Protein AF-A0A235BN68-F1 (afdb_monomer_lite)

Secondary structure (DSSP, 8-state):
--HHHHHHHHHHHTT----HHHHHHHHHHHHHHHHHHHHHHTS--TTPPP---S-SSPPPPP-------------SBTTB---PPP-

pLDDT: mean 84.01, std 11.61, range [55.84, 96.12]

Radius of gyration: 22.49 Å; chains: 1; bounding box: 49×27×55 Å

Structure (mmCIF, N/CA/C/O backbone):
data_AF-A0A235BN68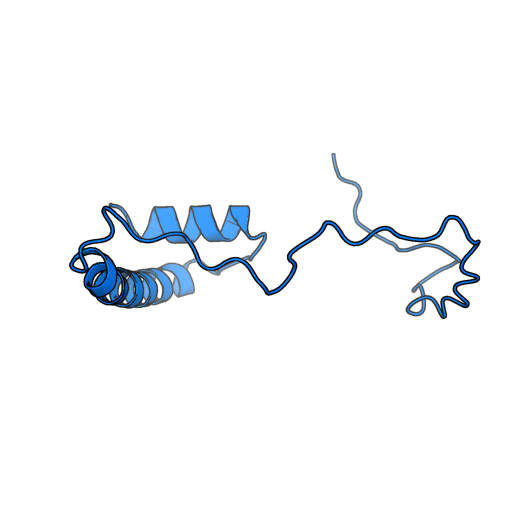-F1
#
_entry.id   AF-A0A235BN68-F1
#
loop_
_atom_site.group_PDB
_atom_site.id
_atom_site.type_symbol
_atom_site.label_atom_id
_atom_site.label_alt_id
_atom_site.label_comp_id
_atom_site.label_asym_id
_atom_site.label_entity_id
_atom_site.label_seq_id
_atom_site.pdbx_PDB_ins_code
_atom_site.Cartn_x
_atom_site.Cartn_y
_atom_site.Cartn_z
_atom_site.occupancy
_atom_site.B_iso_or_equiv
_atom_site.auth_seq_id
_atom_site.auth_comp_id
_atom_site.auth_asym_id
_atom_site.auth_atom_id
_atom_site.pdbx_PDB_model_num
ATOM 1 N N . MET A 1 1 ? -9.731 -10.405 -12.290 1.00 70.88 1 MET A N 1
ATOM 2 C CA . MET A 1 1 ? -9.304 -9.706 -11.064 1.00 70.88 1 MET A CA 1
ATOM 3 C C . MET A 1 1 ? -10.498 -8.911 -10.573 1.00 70.88 1 MET A C 1
ATOM 5 O O . MET A 1 1 ? -11.080 -8.199 -11.383 1.00 70.88 1 MET A O 1
ATOM 9 N N . ASN A 1 2 ? -10.938 -9.102 -9.330 1.00 89.12 2 ASN A N 1
ATOM 10 C CA . ASN A 1 2 ? -12.050 -8.324 -8.784 1.00 89.12 2 ASN A CA 1
ATOM 11 C C . ASN A 1 2 ? -11.476 -7.098 -8.060 1.00 89.12 2 ASN A C 1
ATOM 13 O O . ASN A 1 2 ? -11.091 -7.185 -6.899 1.00 89.12 2 ASN A O 1
ATOM 17 N N . LEU A 1 3 ? -11.386 -5.965 -8.763 1.00 90.88 3 LEU A N 1
ATOM 18 C CA . LEU A 1 3 ? -10.741 -4.752 -8.244 1.00 90.88 3 LEU A CA 1
ATOM 19 C C . LEU A 1 3 ? -11.378 -4.249 -6.944 1.00 90.88 3 LEU A C 1
ATOM 21 O O . LEU A 1 3 ? -10.663 -3.772 -6.073 1.00 90.88 3 LEU A O 1
ATOM 25 N N . LYS A 1 4 ? -12.693 -4.416 -6.760 1.00 92.69 4 LYS A N 1
ATOM 26 C CA . LYS A 1 4 ? -13.382 -4.001 -5.527 1.00 92.69 4 LYS A CA 1
ATOM 27 C C . LYS A 1 4 ? -12.922 -4.814 -4.310 1.00 92.69 4 LYS A C 1
ATOM 29 O O . LYS A 1 4 ? -12.661 -4.249 -3.250 1.00 92.69 4 LYS A O 1
ATOM 34 N N . GLU A 1 5 ? -12.782 -6.131 -4.468 1.00 93.25 5 GLU A N 1
ATOM 35 C CA . GLU A 1 5 ? -12.254 -7.017 -3.418 1.00 93.25 5 GLU A CA 1
ATOM 36 C C . GLU A 1 5 ? -10.785 -6.713 -3.108 1.00 93.25 5 GLU A C 1
ATOM 38 O O . GLU A 1 5 ? -10.370 -6.751 -1.947 1.00 93.25 5 GLU A O 1
ATOM 43 N N . GLU A 1 6 ? -10.000 -6.357 -4.123 1.00 93.81 6 GLU A N 1
ATOM 44 C CA . GLU A 1 6 ? -8.600 -5.984 -3.933 1.00 93.81 6 GLU A CA 1
ATOM 45 C C . GLU A 1 6 ? -8.432 -4.630 -3.251 1.00 93.81 6 GLU A C 1
ATOM 47 O O . GLU A 1 6 ? -7.659 -4.535 -2.301 1.00 93.81 6 GLU A O 1
ATOM 52 N N . VAL A 1 7 ? -9.194 -3.608 -3.649 1.00 93.88 7 VAL A N 1
ATOM 53 C CA . VAL A 1 7 ? -9.199 -2.301 -2.971 1.00 93.88 7 VAL A CA 1
ATOM 54 C C . VAL A 1 7 ? -9.554 -2.473 -1.496 1.00 93.88 7 VAL A C 1
ATOM 56 O O . VAL A 1 7 ? -8.871 -1.920 -0.633 1.00 93.88 7 VAL A O 1
ATOM 59 N N . LYS A 1 8 ? -10.555 -3.306 -1.186 1.00 93.44 8 LYS A N 1
ATOM 60 C CA . LYS A 1 8 ? -10.910 -3.635 0.198 1.00 93.44 8 LYS A CA 1
ATOM 61 C C . LYS A 1 8 ? -9.749 -4.303 0.936 1.00 93.44 8 LYS A C 1
ATOM 63 O O . LYS A 1 8 ? -9.357 -3.840 2.004 1.00 93.44 8 LYS A O 1
ATOM 68 N N . THR A 1 9 ? -9.143 -5.324 0.338 1.00 94.31 9 THR A N 1
ATOM 69 C CA . THR A 1 9 ? -8.021 -6.060 0.941 1.00 94.31 9 THR A CA 1
ATOM 70 C C . THR A 1 9 ? -6.813 -5.151 1.196 1.00 94.31 9 THR A C 1
ATOM 72 O O . THR A 1 9 ? -6.221 -5.168 2.274 1.00 94.31 9 THR A O 1
ATOM 75 N N . ILE A 1 10 ? -6.456 -4.308 0.226 1.00 94.75 10 ILE A N 1
ATOM 76 C CA . ILE A 1 10 ? -5.351 -3.349 0.339 1.00 94.75 10 ILE A CA 1
ATOM 77 C C . ILE A 1 10 ? -5.652 -2.307 1.421 1.00 94.75 10 ILE A C 1
ATOM 79 O O . ILE A 1 10 ? -4.756 -1.944 2.184 1.00 94.75 10 ILE A O 1
ATOM 83 N N . SER A 1 11 ? -6.905 -1.856 1.533 1.00 94.00 11 SER A N 1
ATOM 84 C CA . SER A 1 11 ? -7.316 -0.906 2.572 1.00 94.00 11 SER A CA 1
ATOM 85 C C . SER A 1 11 ? -7.153 -1.478 3.981 1.00 94.00 11 SER A C 1
ATOM 87 O O . SER A 1 11 ? -6.635 -0.796 4.867 1.00 94.00 11 SER A O 1
ATOM 89 N N . GLU A 1 12 ? -7.478 -2.759 4.167 1.00 94.06 12 GLU A N 1
ATOM 90 C CA . GLU A 1 12 ? -7.282 -3.473 5.429 1.00 94.06 12 GLU A CA 1
ATOM 91 C C . GLU A 1 12 ? -5.790 -3.606 5.763 1.00 94.06 12 GLU A C 1
ATOM 93 O O . GLU A 1 12 ? -5.377 -3.292 6.881 1.00 94.06 12 GLU A O 1
ATOM 98 N N . LEU A 1 13 ? -4.958 -3.977 4.782 1.00 96.12 13 LEU A N 1
ATOM 99 C CA . LEU A 1 13 ? -3.501 -4.073 4.949 1.00 96.12 13 LEU A CA 1
ATOM 100 C C . LEU A 1 13 ? -2.856 -2.724 5.296 1.00 96.12 13 LEU A C 1
ATOM 102 O O . LEU A 1 13 ? -1.912 -2.668 6.084 1.00 96.12 13 LEU A O 1
ATOM 106 N N . ALA A 1 14 ? -3.365 -1.636 4.718 1.00 95.88 14 ALA A N 1
ATOM 107 C CA . ALA A 1 14 ? -2.887 -0.281 4.965 1.00 95.88 14 ALA A CA 1
ATOM 108 C C . ALA A 1 14 ? -3.484 0.361 6.233 1.00 95.88 14 ALA A C 1
ATOM 110 O O . ALA A 1 14 ? -3.087 1.471 6.590 1.00 95.88 14 ALA A O 1
ATOM 111 N N . ASN A 1 15 ? -4.415 -0.317 6.917 1.00 94.44 15 ASN A N 1
ATOM 112 C CA . ASN A 1 15 ? -5.186 0.219 8.041 1.00 94.44 15 ASN A CA 1
ATOM 113 C C . ASN A 1 15 ? -5.923 1.532 7.691 1.00 94.44 15 ASN A C 1
ATOM 115 O O . ASN A 1 15 ? -5.951 2.486 8.473 1.00 94.44 15 ASN A O 1
ATOM 119 N N . ILE A 1 16 ? -6.507 1.584 6.490 1.00 94.56 16 ILE A N 1
ATOM 120 C CA . ILE A 1 16 ? -7.316 2.700 5.993 1.00 94.56 16 ILE A CA 1
ATOM 121 C C . ILE A 1 16 ? -8.768 2.241 5.949 1.00 94.56 16 ILE A C 1
ATOM 123 O O . ILE A 1 16 ? -9.109 1.278 5.269 1.00 94.56 16 ILE A O 1
ATOM 127 N N . ARG A 1 17 ? -9.645 2.952 6.659 1.00 93.06 17 ARG A N 1
ATOM 128 C CA . ARG A 1 17 ? -11.083 2.695 6.596 1.00 93.06 17 ARG A CA 1
ATOM 129 C C . ARG A 1 17 ? -11.680 3.443 5.409 1.00 93.06 17 ARG A C 1
ATOM 131 O O . ARG A 1 17 ? -11.716 4.668 5.431 1.00 93.06 17 ARG A O 1
ATOM 138 N N . ILE A 1 18 ? -12.164 2.695 4.427 1.00 91.44 18 ILE A N 1
ATOM 139 C CA . ILE A 1 18 ? -12.849 3.210 3.237 1.00 91.44 18 ILE A CA 1
ATOM 140 C C . ILE A 1 18 ? -14.344 2.920 3.388 1.00 91.44 18 ILE A C 1
ATOM 142 O O . ILE A 1 18 ? -14.714 1.855 3.893 1.00 91.44 18 ILE A O 1
ATOM 146 N N . LEU A 1 19 ? -15.201 3.872 3.023 1.00 92.50 19 LEU A N 1
ATOM 147 C CA . LEU A 1 19 ? -16.647 3.655 3.032 1.00 92.50 19 LEU A CA 1
ATOM 148 C C . LEU A 1 19 ? -17.077 2.846 1.799 1.00 92.50 19 LEU A C 1
ATOM 150 O O . LEU A 1 19 ? -16.460 2.941 0.743 1.00 92.50 19 LEU A O 1
ATOM 154 N N . GLU A 1 20 ? -18.132 2.039 1.920 1.00 86.12 20 GLU A N 1
ATOM 155 C CA . GLU A 1 20 ? -18.553 1.111 0.856 1.00 86.12 20 GLU A CA 1
ATOM 156 C C . GLU A 1 20 ? -18.906 1.830 -0.463 1.00 86.12 20 GLU A C 1
ATOM 158 O O . GLU A 1 20 ? -18.670 1.298 -1.545 1.00 86.12 20 GLU A O 1
ATOM 163 N N . ASP A 1 21 ? -19.427 3.056 -0.377 1.00 89.12 21 ASP A N 1
ATOM 164 C CA . ASP A 1 21 ? -19.755 3.934 -1.505 1.00 89.12 21 ASP A CA 1
ATOM 165 C C . ASP A 1 21 ? -18.516 4.524 -2.198 1.00 89.12 21 ASP A C 1
ATOM 167 O O . ASP A 1 21 ? -18.564 4.851 -3.384 1.00 89.12 21 ASP A O 1
ATOM 171 N N . GLU A 1 22 ? -17.384 4.604 -1.499 1.00 91.75 22 GLU A N 1
ATOM 172 C CA . GLU A 1 22 ? -16.108 5.054 -2.064 1.00 91.75 22 GLU A CA 1
ATOM 173 C C . GLU A 1 22 ? -15.342 3.917 -2.758 1.00 91.75 22 GLU A C 1
ATOM 175 O O . GLU A 1 22 ? -14.522 4.182 -3.640 1.00 91.75 22 GLU A O 1
ATOM 180 N N . ILE A 1 23 ? -15.617 2.652 -2.407 1.00 92.25 23 ILE A N 1
ATOM 181 C CA . ILE A 1 23 ? -14.913 1.478 -2.956 1.00 92.25 23 ILE A CA 1
ATOM 182 C C . ILE A 1 23 ? -15.065 1.398 -4.474 1.00 92.25 23 ILE A C 1
ATOM 184 O O . ILE A 1 23 ? -14.111 1.054 -5.167 1.00 92.25 23 ILE A O 1
ATOM 188 N N . GLU A 1 24 ? -16.251 1.702 -5.001 1.00 91.75 24 GLU A N 1
ATOM 189 C CA . GLU A 1 24 ? -16.514 1.610 -6.437 1.00 91.75 24 GLU A CA 1
ATOM 190 C C . GLU A 1 24 ? -15.682 2.621 -7.225 1.00 91.75 24 GLU A C 1
ATOM 192 O O . GLU A 1 24 ? -14.948 2.236 -8.131 1.00 91.75 24 GLU A O 1
ATOM 197 N N . LYS A 1 25 ? -15.701 3.884 -6.797 1.00 93.31 25 LYS A N 1
ATOM 198 C CA . LYS A 1 25 ? -14.892 4.937 -7.410 1.00 93.31 25 LYS A CA 1
ATOM 199 C C . LYS A 1 25 ? -13.394 4.633 -7.314 1.00 93.31 25 LYS A C 1
ATOM 201 O O . LYS A 1 25 ? -12.662 4.809 -8.282 1.00 93.31 25 LYS A O 1
ATOM 206 N N . LEU A 1 26 ? -12.937 4.165 -6.154 1.00 94.62 26 LEU A N 1
ATOM 207 C CA . LEU A 1 26 ? -11.529 3.836 -5.949 1.00 94.62 26 LEU A CA 1
ATOM 208 C C . LEU A 1 26 ? -11.090 2.626 -6.768 1.00 94.62 26 LEU A C 1
ATOM 210 O O . LEU A 1 26 ? -9.950 2.602 -7.215 1.00 94.62 26 LEU A O 1
ATOM 214 N N . ALA A 1 27 ? -11.964 1.643 -6.988 1.00 95.00 27 ALA A N 1
ATOM 215 C CA . ALA A 1 27 ? -11.671 0.506 -7.852 1.00 95.00 27 ALA A CA 1
ATOM 216 C C . ALA A 1 27 ? -11.461 0.937 -9.311 1.00 95.00 27 ALA A C 1
ATOM 218 O O . ALA A 1 27 ? -10.532 0.443 -9.953 1.00 95.00 27 ALA A O 1
ATOM 219 N N . ASP A 1 28 ? -12.267 1.880 -9.803 1.00 94.31 28 ASP A N 1
ATOM 220 C CA . ASP A 1 28 ? -12.115 2.439 -11.149 1.00 94.31 28 ASP A CA 1
ATOM 221 C C . ASP A 1 28 ? -10.796 3.223 -11.277 1.00 94.31 28 ASP A C 1
ATOM 223 O O . ASP A 1 28 ? -9.992 2.944 -12.169 1.00 94.31 28 ASP A O 1
ATOM 227 N N . GLU A 1 29 ? -10.511 4.128 -10.331 1.00 95.19 29 GLU A N 1
ATOM 228 C CA . GLU A 1 29 ? -9.260 4.904 -10.301 1.00 95.19 29 GLU A CA 1
ATOM 229 C C . GLU A 1 29 ? -8.019 3.996 -10.178 1.00 95.19 29 GLU A C 1
ATOM 231 O O . GLU A 1 29 ? -7.020 4.195 -10.875 1.00 95.19 29 GLU A O 1
ATOM 236 N N . PHE A 1 30 ? -8.078 2.954 -9.339 1.00 94.62 30 PHE A N 1
ATOM 237 C CA . PHE A 1 30 ? -7.008 1.956 -9.236 1.00 94.62 30 PHE A CA 1
ATOM 238 C C . PHE A 1 30 ? -6.795 1.215 -10.553 1.00 94.62 30 PHE A C 1
ATOM 240 O O . PHE A 1 30 ? -5.650 0.995 -10.950 1.00 94.62 30 PHE A O 1
ATOM 247 N N . GLY A 1 31 ? -7.877 0.846 -11.240 1.00 94.69 31 GLY A N 1
ATOM 248 C CA . GLY A 1 31 ? -7.809 0.198 -12.545 1.00 94.69 31 GLY A CA 1
ATOM 249 C C . GLY A 1 31 ? -7.069 1.055 -13.571 1.00 94.69 31 GLY A C 1
ATOM 250 O O . GLY A 1 31 ? -6.182 0.559 -14.266 1.00 94.69 31 GLY A O 1
ATOM 251 N N . GLU A 1 32 ? -7.366 2.354 -13.633 1.00 95.06 32 GLU A N 1
ATOM 252 C CA . GLU A 1 32 ? -6.674 3.289 -14.528 1.00 95.06 32 GLU A CA 1
ATOM 253 C C . GLU A 1 32 ? -5.175 3.399 -14.220 1.00 95.06 32 GLU A C 1
ATOM 255 O O . GLU A 1 32 ? -4.347 3.378 -15.138 1.00 95.06 32 GLU A O 1
ATOM 260 N N . ILE A 1 33 ? -4.809 3.466 -12.937 1.00 94.75 33 ILE A N 1
ATOM 261 C CA . ILE A 1 33 ? -3.408 3.534 -12.504 1.00 94.75 33 ILE A CA 1
ATOM 262 C C . ILE A 1 33 ? -2.659 2.253 -12.880 1.00 94.75 33 ILE A C 1
ATOM 264 O O . ILE A 1 33 ? -1.566 2.334 -13.443 1.00 94.75 33 ILE A O 1
ATOM 268 N N . LEU A 1 34 ? -3.235 1.079 -12.608 1.00 93.44 34 LEU A N 1
ATOM 269 C CA . LEU A 1 34 ? -2.615 -0.208 -12.935 1.00 93.44 34 LEU A CA 1
ATOM 270 C C . LEU A 1 34 ? -2.417 -0.359 -14.447 1.00 93.44 34 LEU A C 1
ATOM 272 O O . LEU A 1 34 ? -1.308 -0.649 -14.895 1.00 93.44 34 LEU A O 1
ATOM 276 N N . ASN A 1 35 ? -3.441 -0.024 -15.236 1.00 92.88 35 ASN A N 1
ATOM 277 C CA . ASN A 1 35 ? -3.350 -0.011 -16.697 1.00 92.88 35 ASN A CA 1
ATOM 278 C C . ASN A 1 35 ? -2.257 0.944 -17.201 1.00 92.88 35 ASN A C 1
ATOM 280 O O . ASN A 1 35 ? -1.578 0.676 -18.194 1.00 92.88 35 ASN A O 1
ATOM 284 N N . TYR A 1 36 ? -2.070 2.086 -16.535 1.00 93.00 36 TYR A N 1
ATOM 285 C CA . TYR A 1 36 ? -0.983 2.997 -16.868 1.00 93.00 36 TYR A CA 1
ATOM 286 C C . TYR A 1 36 ? 0.394 2.410 -16.516 1.00 93.00 36 TYR A C 1
ATOM 288 O O . TYR A 1 36 ? 1.338 2.568 -17.294 1.00 93.00 36 TYR A O 1
ATOM 296 N N . MET A 1 37 ? 0.517 1.721 -15.378 1.00 91.94 37 MET A N 1
ATOM 297 C CA . MET A 1 37 ? 1.765 1.102 -14.920 1.00 91.94 37 MET A CA 1
ATOM 298 C C . MET A 1 37 ? 2.230 -0.054 -15.810 1.00 91.94 37 MET A C 1
ATOM 300 O O . MET A 1 37 ? 3.440 -0.225 -15.972 1.00 91.94 37 MET A O 1
ATOM 304 N N . ASP A 1 38 ? 1.317 -0.780 -16.457 1.00 90.50 38 ASP A N 1
ATOM 305 C CA . ASP A 1 38 ? 1.656 -1.870 -17.385 1.00 90.50 38 ASP A CA 1
ATOM 306 C C . ASP A 1 38 ? 2.545 -1.417 -18.557 1.00 90.50 38 ASP A C 1
ATOM 308 O O . ASP A 1 38 ? 3.319 -2.206 -19.103 1.00 90.50 38 ASP A O 1
ATOM 312 N N . LYS A 1 39 ? 2.546 -0.118 -18.887 1.00 89.94 39 LYS A N 1
ATOM 313 C CA . LYS A 1 39 ? 3.480 0.474 -19.863 1.00 89.94 39 LYS A CA 1
ATOM 314 C C . LYS A 1 39 ? 4.949 0.317 -19.462 1.00 89.94 39 LYS A C 1
ATOM 316 O O . LYS A 1 39 ? 5.822 0.319 -20.321 1.00 89.94 39 LYS A O 1
ATOM 321 N N . ILE A 1 40 ? 5.251 0.201 -18.170 1.00 84.56 40 ILE A N 1
ATOM 322 C CA . ILE A 1 40 ? 6.618 -0.029 -17.682 1.00 84.56 40 ILE A CA 1
ATOM 323 C C . ILE A 1 40 ? 7.039 -1.479 -17.960 1.00 84.56 40 ILE A C 1
ATOM 325 O O . ILE A 1 40 ? 8.203 -1.732 -18.267 1.00 84.56 40 ILE A O 1
ATOM 329 N N . GLY A 1 41 ? 6.092 -2.423 -17.928 1.00 81.56 41 GLY A N 1
ATOM 330 C CA . GLY A 1 41 ? 6.335 -3.842 -18.196 1.00 81.56 41 GLY A CA 1
ATOM 331 C C . GLY A 1 41 ? 6.753 -4.149 -19.637 1.00 81.56 41 GLY A C 1
ATOM 332 O O . GLY A 1 41 ? 7.323 -5.205 -19.895 1.00 81.56 41 GLY A O 1
ATOM 333 N N . THR A 1 42 ? 6.534 -3.225 -20.580 1.00 86.12 42 THR A N 1
ATOM 334 C CA . THR A 1 42 ? 6.987 -3.382 -21.972 1.00 86.12 42 THR A CA 1
ATOM 335 C C . THR A 1 42 ? 8.472 -3.068 -22.162 1.00 86.12 42 THR A C 1
ATOM 337 O O . THR A 1 42 ? 9.011 -3.275 -23.249 1.00 86.12 42 THR A O 1
ATOM 340 N N . ILE A 1 43 ? 9.141 -2.529 -21.141 1.00 87.44 43 ILE A N 1
ATOM 341 C CA . ILE A 1 43 ? 10.562 -2.188 -21.198 1.00 87.44 43 ILE A CA 1
ATOM 342 C C . ILE A 1 43 ? 11.374 -3.457 -20.887 1.00 87.44 43 ILE A C 1
ATOM 344 O O . ILE A 1 43 ? 11.155 -4.077 -19.848 1.00 87.44 43 ILE A O 1
ATOM 348 N N . PRO A 1 44 ? 12.323 -3.872 -21.742 1.00 84.56 44 PRO A N 1
ATOM 349 C CA . PRO A 1 44 ? 13.151 -5.042 -21.467 1.00 84.56 44 PRO A CA 1
ATOM 350 C C . PRO A 1 44 ? 14.142 -4.758 -20.321 1.00 84.56 44 PRO A C 1
ATOM 352 O O . PRO A 1 44 ? 14.965 -3.853 -20.424 1.00 84.56 44 PRO A O 1
ATOM 355 N N . LEU A 1 45 ? 14.089 -5.552 -19.242 1.00 85.62 45 LEU A N 1
ATOM 356 C CA . LEU A 1 45 ? 14.884 -5.348 -18.010 1.00 85.62 45 LEU A CA 1
ATOM 357 C C . LEU A 1 45 ? 15.924 -6.453 -17.728 1.00 85.62 45 LEU A C 1
ATOM 359 O O . LEU A 1 45 ? 16.407 -6.574 -16.607 1.00 85.62 45 LEU A O 1
ATOM 363 N N . HIS A 1 46 ? 16.277 -7.267 -18.725 1.00 81.00 46 HIS A N 1
ATOM 364 C CA . HIS A 1 46 ? 17.066 -8.499 -18.558 1.00 81.00 46 HIS A CA 1
ATOM 365 C C . HIS A 1 46 ? 18.496 -8.297 -18.016 1.00 81.00 46 HIS A C 1
ATOM 367 O O . HIS A 1 46 ? 19.057 -9.236 -17.458 1.00 81.00 46 HIS A O 1
ATOM 373 N N . GLU A 1 47 ? 19.069 -7.095 -18.120 1.00 78.00 47 GLU A N 1
ATOM 374 C CA . GLU A 1 47 ? 20.467 -6.812 -17.736 1.00 78.00 47 GLU A CA 1
ATOM 375 C C . GLU A 1 47 ? 20.627 -5.530 -16.899 1.00 78.00 47 GLU A C 1
ATOM 377 O O . GLU A 1 47 ? 21.724 -4.991 -16.760 1.00 78.00 47 GLU A O 1
ATOM 382 N N . VAL A 1 48 ? 19.534 -5.009 -16.333 1.00 83.88 48 VAL A N 1
ATOM 383 C CA . VAL A 1 48 ? 19.557 -3.733 -15.604 1.00 83.88 48 VAL A CA 1
ATOM 384 C C . VAL A 1 48 ? 19.569 -3.978 -14.098 1.00 83.88 48 VAL A C 1
ATOM 386 O O . VAL A 1 48 ? 18.641 -4.561 -13.539 1.00 83.88 48 VAL A O 1
ATOM 389 N N . GLU A 1 49 ? 20.597 -3.482 -13.408 1.00 81.19 49 GLU A N 1
ATOM 390 C CA . GLU A 1 49 ? 20.613 -3.470 -11.945 1.00 81.19 49 GLU A CA 1
ATOM 391 C C . GLU A 1 49 ? 19.610 -2.453 -11.384 1.00 81.19 49 GLU A C 1
ATOM 393 O O . GLU A 1 49 ? 19.504 -1.312 -11.841 1.00 81.19 49 GLU A O 1
ATOM 398 N N . THR A 1 50 ? 18.893 -2.835 -10.324 1.00 84.75 50 THR A N 1
ATOM 399 C CA . THR A 1 50 ? 17.999 -1.910 -9.620 1.00 84.75 50 THR A CA 1
ATOM 400 C C . THR A 1 50 ? 18.795 -0.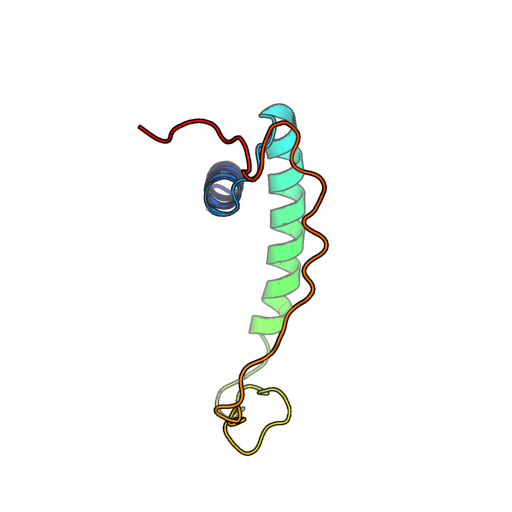758 -9.017 1.00 84.75 50 THR A C 1
ATOM 402 O O . THR A 1 50 ? 19.747 -0.979 -8.262 1.00 84.75 50 THR A O 1
ATOM 405 N N . ARG A 1 51 ? 18.363 0.479 -9.265 1.00 81.75 51 ARG A N 1
ATOM 406 C CA . ARG A 1 51 ? 19.012 1.663 -8.701 1.00 81.75 51 ARG A CA 1
ATOM 407 C C . ARG A 1 51 ? 18.796 1.723 -7.185 1.00 81.75 51 ARG A C 1
ATOM 409 O O . ARG A 1 51 ? 17.730 2.111 -6.715 1.00 81.75 51 ARG A O 1
ATOM 416 N N . LYS A 1 52 ? 19.817 1.365 -6.406 1.00 77.38 52 LYS A N 1
ATOM 417 C CA . LYS A 1 52 ? 19.851 1.600 -4.953 1.00 77.38 52 LYS A CA 1
ATOM 418 C C . LYS A 1 52 ? 20.309 3.040 -4.688 1.00 77.38 52 LYS A C 1
ATOM 420 O O . LYS A 1 52 ? 21.107 3.590 -5.445 1.00 77.38 52 LYS A O 1
ATOM 425 N N . GLY A 1 53 ? 19.784 3.673 -3.635 1.00 73.75 53 GLY A N 1
ATOM 426 C CA . GLY A 1 53 ? 20.235 5.006 -3.214 1.00 73.75 53 GLY A CA 1
ATOM 427 C C . GLY A 1 53 ? 21.751 5.042 -2.984 1.00 73.75 53 GLY A C 1
ATOM 428 O O . GLY A 1 53 ? 22.353 4.017 -2.670 1.00 73.75 53 GLY A O 1
ATOM 429 N N . ALA A 1 54 ? 22.372 6.212 -3.151 1.00 69.06 54 ALA A N 1
ATOM 430 C CA . ALA A 1 54 ? 23.825 6.380 -3.120 1.00 69.06 54 ALA A CA 1
ATOM 431 C C . ALA A 1 54 ? 24.430 6.051 -1.743 1.00 69.06 54 ALA A C 1
ATOM 433 O O . ALA A 1 54 ? 24.622 6.938 -0.915 1.00 69.06 54 ALA A O 1
ATOM 434 N N 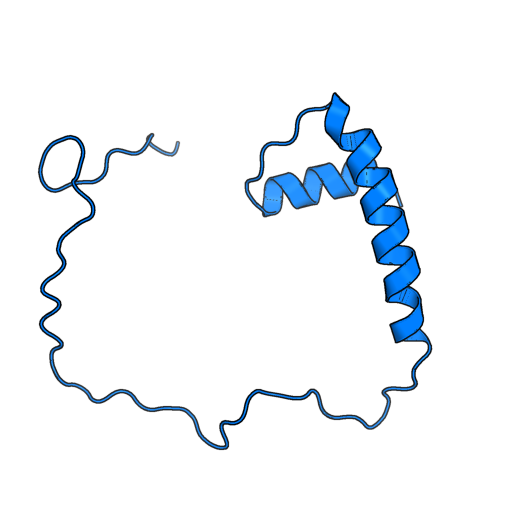. LYS A 1 55 ? 24.733 4.777 -1.480 1.00 64.00 55 LYS A N 1
ATOM 435 C CA . LYS A 1 55 ? 25.614 4.348 -0.390 1.00 64.00 55 LYS A CA 1
ATOM 436 C C . LYS A 1 55 ? 26.431 3.149 -0.851 1.00 64.00 55 LYS A C 1
ATOM 438 O O . LYS A 1 55 ? 25.918 2.043 -0.967 1.00 64.00 55 LYS A O 1
ATOM 443 N N . HIS A 1 56 ? 27.719 3.385 -1.076 1.00 68.00 56 HIS A N 1
ATOM 444 C CA . HIS A 1 56 ? 28.697 2.340 -1.388 1.00 68.00 56 HIS A CA 1
ATOM 445 C C . HIS A 1 56 ? 29.080 1.495 -0.155 1.00 68.00 56 HIS A C 1
ATOM 447 O O . HIS A 1 56 ? 29.821 0.529 -0.281 1.00 68.00 56 HIS A O 1
ATOM 453 N N . TYR A 1 57 ? 28.585 1.849 1.037 1.00 79.31 57 TYR A N 1
ATOM 454 C CA . TYR A 1 57 ? 28.888 1.185 2.304 1.00 79.31 57 TYR A CA 1
ATOM 455 C C . TYR A 1 57 ? 27.715 1.290 3.288 1.00 79.31 57 TYR A C 1
ATOM 457 O O . TYR A 1 57 ? 26.918 2.233 3.241 1.00 79.31 57 TYR A O 1
ATOM 465 N N . ALA A 1 58 ? 27.618 0.325 4.206 1.00 82.50 58 ALA A N 1
ATOM 466 C CA . ALA A 1 58 ? 26.645 0.363 5.292 1.00 82.50 58 ALA A CA 1
ATOM 467 C C . ALA A 1 58 ? 26.990 1.513 6.261 1.00 82.50 58 ALA A C 1
ATOM 469 O O . ALA A 1 58 ? 28.111 1.562 6.773 1.00 82.50 58 ALA A O 1
ATOM 470 N N . PRO A 1 59 ? 26.071 2.455 6.530 1.00 85.56 59 PRO A N 1
ATOM 471 C CA . PRO A 1 59 ? 26.327 3.521 7.490 1.00 85.56 59 PRO A CA 1
ATOM 472 C C . PRO A 1 59 ? 26.400 2.936 8.907 1.00 85.56 59 PRO A C 1
ATOM 474 O O . PRO A 1 59 ? 25.414 2.398 9.408 1.00 85.56 59 PRO A O 1
ATOM 477 N N . LEU A 1 60 ? 27.556 3.058 9.562 1.00 89.19 60 LEU A N 1
ATOM 478 C CA . LEU A 1 60 ? 27.729 2.661 10.960 1.00 89.19 60 LEU A CA 1
ATOM 479 C C . LEU A 1 60 ? 27.357 3.823 11.891 1.00 89.19 60 LEU A C 1
ATOM 481 O O . LEU A 1 60 ? 27.776 4.963 11.681 1.00 89.19 60 LEU A O 1
ATOM 485 N N . ARG A 1 61 ? 26.577 3.534 12.936 1.00 89.19 61 ARG A N 1
ATOM 486 C CA . ARG A 1 61 ? 26.267 4.478 14.020 1.00 89.19 61 ARG A CA 1
ATOM 487 C C . ARG A 1 61 ? 27.305 4.314 15.134 1.00 89.19 61 ARG A C 1
ATOM 489 O O . ARG A 1 61 ? 27.554 3.189 15.555 1.00 89.19 61 ARG A O 1
ATOM 496 N N . LYS A 1 62 ? 27.864 5.417 15.641 1.00 91.62 62 LYS A N 1
ATOM 497 C CA . LYS A 1 62 ? 28.732 5.400 16.833 1.00 91.62 62 LYS A CA 1
ATOM 498 C C . LYS A 1 62 ? 27.965 4.934 18.071 1.00 91.62 62 LYS A C 1
ATOM 500 O O . LYS A 1 62 ? 26.798 5.298 18.241 1.00 91.62 62 LYS A O 1
ATOM 505 N N . ASP A 1 63 ? 28.634 4.200 18.952 1.00 94.00 63 ASP A N 1
ATOM 506 C CA . ASP A 1 63 ? 28.086 3.768 20.240 1.00 94.00 63 ASP A CA 1
ATOM 507 C C . ASP A 1 63 ? 28.226 4.858 21.316 1.00 94.00 63 ASP A C 1
ATOM 509 O O . ASP A 1 63 ? 28.899 4.707 22.328 1.00 94.00 63 ASP A O 1
ATOM 513 N N . GLU A 1 64 ? 27.634 6.019 21.043 1.00 92.31 64 GLU A N 1
ATOM 514 C CA . GLU A 1 64 ? 27.610 7.162 21.955 1.00 92.31 64 GLU A CA 1
ATOM 515 C C . GLU A 1 64 ? 26.163 7.411 22.417 1.00 92.31 64 GLU A C 1
ATOM 517 O O . GLU A 1 64 ? 25.232 7.319 21.602 1.00 92.31 64 GLU A O 1
ATOM 522 N N . PRO A 1 65 ? 25.933 7.735 23.704 1.00 88.25 65 PRO A N 1
ATOM 523 C CA . PRO A 1 65 ? 24.595 8.016 24.203 1.00 88.25 65 PRO A CA 1
ATOM 524 C C . PRO A 1 65 ? 24.057 9.312 23.584 1.00 88.25 65 PRO A C 1
ATOM 526 O O . PRO A 1 65 ? 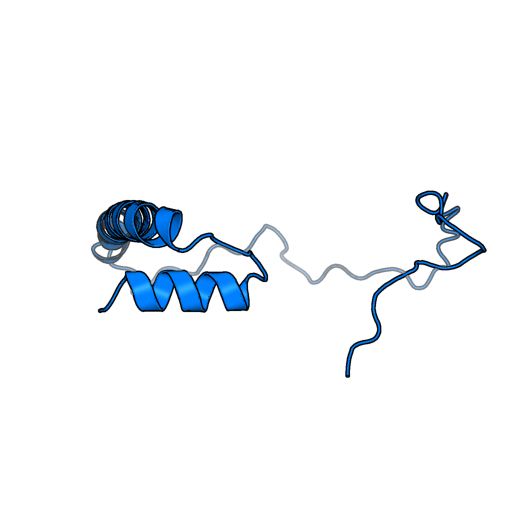24.609 10.394 23.780 1.00 88.25 65 PRO A O 1
ATOM 529 N N . GLN A 1 66 ? 22.931 9.225 22.874 1.00 80.94 66 GLN A N 1
ATOM 530 C CA . GLN A 1 66 ? 22.192 10.407 22.435 1.00 80.94 66 GLN A CA 1
ATOM 531 C C . GLN A 1 66 ? 21.180 10.811 23.507 1.00 80.94 66 GLN A C 1
ATOM 533 O O . GLN A 1 66 ? 20.170 10.141 23.725 1.00 80.94 66 GLN A O 1
ATOM 538 N N . ILE A 1 67 ? 21.436 11.938 24.175 1.00 74.25 67 ILE A N 1
ATOM 539 C CA . ILE A 1 67 ? 20.479 12.536 25.110 1.00 74.25 67 ILE A CA 1
ATOM 540 C C . ILE A 1 67 ? 19.378 13.206 24.286 1.00 74.25 67 ILE A C 1
ATOM 542 O O . ILE A 1 67 ? 19.429 14.394 23.964 1.00 74.25 67 ILE A O 1
ATOM 546 N N . HIS A 1 68 ? 18.358 12.436 23.923 1.00 64.56 68 HIS A N 1
ATOM 547 C CA . HIS A 1 68 ? 17.152 12.994 23.337 1.00 64.56 68 HIS A CA 1
ATOM 548 C C . HIS A 1 68 ? 16.378 13.742 24.426 1.00 64.56 68 HIS A C 1
ATOM 550 O O . HIS A 1 68 ? 15.669 13.136 25.229 1.00 64.56 68 HIS A O 1
ATOM 556 N N . ARG A 1 69 ? 16.461 15.078 24.429 1.00 57.84 69 ARG A N 1
ATOM 557 C CA . ARG A 1 69 ? 15.477 15.938 25.102 1.00 57.84 69 ARG A CA 1
ATOM 558 C C . ARG A 1 69 ? 14.150 15.821 24.345 1.00 57.84 69 ARG A C 1
ATOM 560 O O . ARG A 1 69 ? 13.765 16.729 23.617 1.00 57.84 69 ARG A O 1
ATOM 567 N N . ARG A 1 70 ? 13.484 14.663 24.422 1.00 57.97 70 ARG A N 1
ATOM 568 C CA . ARG A 1 70 ? 12.141 14.509 23.862 1.00 57.97 70 ARG A CA 1
ATOM 569 C C . ARG A 1 70 ? 11.249 15.493 24.608 1.00 57.97 70 ARG A C 1
ATOM 571 O O . ARG A 1 70 ? 11.029 15.332 25.801 1.00 57.97 70 ARG A O 1
ATOM 578 N N . ILE A 1 71 ? 10.752 16.500 23.900 1.00 59.66 71 ILE A N 1
ATOM 579 C CA . ILE A 1 71 ? 9.473 17.117 24.231 1.00 59.66 71 ILE A CA 1
ATOM 580 C C . ILE A 1 71 ? 8.458 16.064 23.776 1.00 59.66 71 ILE A C 1
ATOM 582 O O . ILE A 1 71 ? 8.284 15.903 22.566 1.00 59.66 71 ILE A O 1
ATOM 586 N N . PRO A 1 72 ? 7.887 15.239 24.673 1.00 62.97 72 PRO A N 1
ATOM 587 C CA . PRO A 1 72 ? 6.837 14.328 24.249 1.00 62.97 72 PRO A CA 1
ATOM 588 C C . PRO A 1 72 ? 5.704 15.166 23.646 1.00 62.97 72 PRO A C 1
ATOM 590 O O .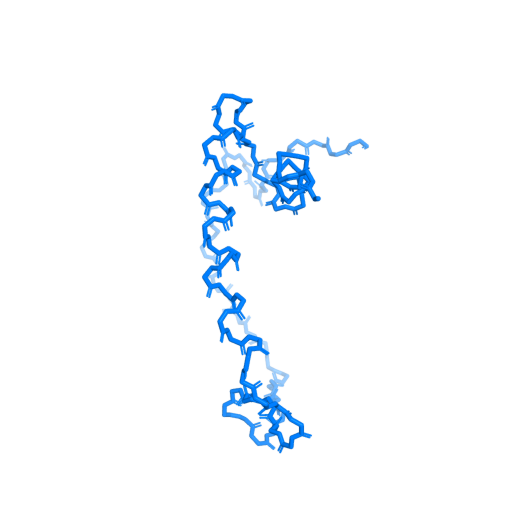 PRO A 1 72 ? 5.360 16.221 24.189 1.00 62.97 72 PRO A O 1
ATOM 593 N N . LEU A 1 73 ? 5.133 14.708 22.526 1.00 64.81 73 LEU A N 1
ATOM 594 C CA . LEU A 1 73 ? 3.814 15.169 22.085 1.00 64.81 73 LEU A CA 1
ATOM 595 C C . LEU A 1 73 ? 2.905 15.097 23.315 1.00 64.81 73 LEU A C 1
ATOM 597 O O . LEU A 1 73 ? 2.843 14.037 23.937 1.00 64.81 73 LEU A O 1
ATOM 601 N N . LYS A 1 74 ? 2.331 16.238 23.731 1.00 62.97 74 LYS A N 1
ATOM 602 C CA . LYS A 1 74 ? 1.634 16.385 25.020 1.00 62.97 74 LYS A CA 1
ATOM 603 C C . LYS A 1 74 ? 0.707 15.180 25.251 1.00 62.97 74 LYS A C 1
ATOM 605 O O . LYS A 1 74 ? -0.272 15.046 24.517 1.00 62.97 74 LYS A O 1
ATOM 610 N N . PRO A 1 75 ? 1.003 14.303 26.224 1.00 57.62 75 PRO A N 1
ATOM 611 C CA . PRO A 1 75 ? 0.117 13.193 26.529 1.00 57.62 75 PRO A CA 1
ATOM 612 C C . PRO A 1 75 ? -1.180 13.747 27.127 1.00 57.62 75 PRO A C 1
ATOM 614 O O . PRO A 1 75 ? -1.143 14.703 27.905 1.00 57.62 75 PRO A O 1
ATOM 617 N N . LEU A 1 76 ? -2.326 13.173 26.745 1.00 58.44 76 LEU A N 1
ATOM 618 C CA . LEU A 1 76 ? -3.635 13.676 27.177 1.00 58.44 76 LEU A CA 1
ATOM 619 C C . LEU A 1 76 ? -3.907 13.430 28.675 1.00 58.44 76 LEU A C 1
ATOM 621 O O . LEU A 1 76 ? -4.772 14.089 29.229 1.00 58.44 76 LEU A O 1
ATOM 625 N N . GLU A 1 77 ? -3.156 12.539 29.335 1.00 55.84 77 GLU A N 1
ATOM 626 C CA . GLU A 1 77 ? -3.250 12.216 30.766 1.00 55.84 77 GLU A CA 1
ATOM 627 C C . GLU A 1 77 ? -1.973 11.475 31.211 1.00 55.84 77 GLU A C 1
ATOM 629 O O . GLU A 1 77 ? -1.669 10.392 30.712 1.00 55.84 77 GLU A O 1
ATOM 634 N N . GLY A 1 78 ? -1.215 12.024 32.167 1.00 60.75 78 GLY A N 1
ATOM 635 C CA . GLY A 1 78 ? -0.024 11.357 32.711 1.00 60.75 78 GLY A CA 1
ATOM 636 C C . GLY A 1 78 ? 1.109 11.145 31.693 1.00 60.75 78 GLY A C 1
ATOM 637 O O . GLY A 1 78 ? 1.051 11.575 30.551 1.00 60.75 78 GLY A O 1
ATOM 638 N N . LYS A 1 79 ? 2.206 10.506 32.107 1.00 69.00 79 LYS A N 1
ATOM 639 C CA . LYS A 1 79 ? 3.424 10.318 31.286 1.00 69.00 79 LYS A CA 1
ATOM 640 C C . LYS A 1 79 ? 3.259 9.309 30.122 1.00 69.00 79 LYS A C 1
ATOM 642 O O . LYS A 1 79 ? 4.267 8.813 29.626 1.00 69.00 79 LYS A O 1
ATOM 647 N N . LEU A 1 80 ? 2.033 8.950 29.726 1.00 76.19 80 LEU A N 1
ATOM 648 C CA . LEU A 1 80 ? 1.730 7.808 28.851 1.00 76.19 80 LEU A CA 1
ATOM 649 C C . LEU A 1 80 ? 0.763 8.184 27.716 1.00 76.19 80 LEU A C 1
ATOM 651 O O . LEU A 1 80 ? -0.025 9.118 27.835 1.00 76.19 80 LEU A O 1
ATOM 655 N N . TYR A 1 81 ? 0.808 7.423 26.618 1.00 80.94 81 TYR A N 1
ATOM 656 C CA . TYR A 1 81 ? -0.182 7.509 25.542 1.00 80.94 81 TYR A CA 1
ATOM 657 C C . TYR A 1 81 ? -1.363 6.585 25.843 1.00 80.94 81 TYR A C 1
ATOM 659 O O . TYR A 1 81 ? -1.175 5.418 26.186 1.00 80.94 81 TYR A O 1
ATOM 667 N N . ARG A 1 82 ? -2.583 7.100 25.685 1.00 82.12 82 ARG A N 1
ATOM 668 C CA . ARG A 1 82 ? -3.817 6.330 25.845 1.00 82.12 82 ARG A CA 1
ATOM 669 C C . ARG A 1 82 ? -4.225 5.741 24.495 1.00 82.12 82 ARG A C 1
ATOM 671 O O . ARG A 1 82 ? -4.476 6.487 23.555 1.00 82.12 82 ARG A O 1
ATOM 678 N N . VAL A 1 83 ? -4.296 4.415 24.414 1.00 86.56 83 VAL A N 1
ATOM 679 C CA . VAL A 1 83 ? -4.741 3.657 23.232 1.00 86.56 83 VAL A CA 1
ATOM 680 C C . VAL A 1 83 ? -5.739 2.573 23.660 1.00 86.56 83 VAL A C 1
ATOM 682 O O . VAL A 1 83 ? -5.675 2.124 24.809 1.00 86.56 83 VAL A O 1
ATOM 685 N N . PRO A 1 84 ? -6.680 2.158 22.793 1.00 89.31 84 PRO A N 1
ATOM 686 C CA . PRO A 1 84 ? -7.558 1.030 23.087 1.00 89.31 84 PRO A CA 1
ATOM 687 C C . PRO A 1 84 ? -6.744 -0.263 23.245 1.00 89.31 84 PRO A C 1
ATOM 689 O O . PRO A 1 84 ? -5.754 -0.481 22.547 1.00 89.31 84 PRO A O 1
ATOM 692 N N . LYS A 1 85 ? -7.158 -1.121 24.182 1.00 91.38 85 LYS A N 1
ATOM 693 C CA . LYS A 1 85 ? -6.525 -2.425 24.407 1.00 91.38 85 LYS A CA 1
ATOM 694 C C . LYS A 1 85 ? -6.843 -3.350 23.228 1.00 91.38 85 LYS A C 1
ATOM 696 O O . LYS A 1 85 ? -8.015 -3.556 22.928 1.00 91.38 85 LYS A O 1
ATOM 701 N N . VAL A 1 86 ? -5.810 -3.910 22.601 1.00 87.25 86 VAL A N 1
ATOM 702 C CA . VAL A 1 86 ? -5.957 -4.986 21.608 1.00 87.25 86 VAL A CA 1
ATOM 703 C C . VAL A 1 86 ? -6.292 -6.281 22.361 1.00 87.25 86 VAL A C 1
ATOM 705 O O . VAL A 1 86 ? -5.637 -6.577 23.366 1.00 87.25 86 VAL A O 1
ATOM 708 N N . ILE A 1 87 ? -7.344 -6.984 21.931 1.00 75.94 87 ILE A N 1
ATOM 709 C CA . ILE A 1 87 ? -7.799 -8.276 22.480 1.00 75.94 87 ILE A CA 1
ATOM 710 C C . ILE A 1 87 ? -7.248 -9.396 21.606 1.00 75.94 87 ILE A C 1
ATOM 712 O O . ILE A 1 87 ? -7.311 -9.228 20.369 1.00 75.94 87 ILE A O 1
#

Sequence (87 aa):
MNLKEEVKTISELANIRILEDEIEKLADEFGEILNYMDKIGTIPLHEVETRKGAKHYAPLRKDEPQIHRRIPLKPLEGKLYRVPKVI

Organism: NCBI:txid1973748

Foldseek 3Di:
DPLLVVLVVVCVVVVHDDDSVVSVVVSVVVVVVVVVCCVVVVDDCPPDDDDDPPDPDDDDDDPDDDPPPDPDPDAPDPPDHDDDDDD

InterPro domains:
  IPR003837 Glu-tRNAGln amidotransferase C subunit [PF02686] (20-67)
  I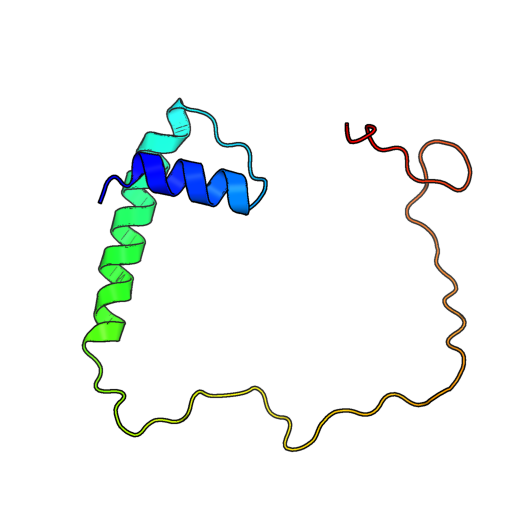PR036113 Glu-tRNAGln amidotransferase superfamily, subunit C [SSF141000] (4-86)